Protein AF-A0A9Q1C8F4-F1 (afdb_monomer_lite)

pLDDT: mean 80.85, std 10.25, range [46.84, 92.88]

Secondary structure (DSSP, 8-state):
------------HHHHHHHHHHHHHHHS-SEEEEPTTSS-EEEE-HHHHHHHHHHHHHTTGGG--HHHHHHHHHHHHHHHHHHT-GGGS---

Radius of gyration: 26.55 Å; chains: 1; bounding box: 45×28×73 Å

Organism: Holothuria leucospilota (NCBI:txid206669)

Structure (mmCIF, N/CA/C/O backbone):
data_AF-A0A9Q1C8F4-F1
#
_entry.id   AF-A0A9Q1C8F4-F1
#
loop_
_atom_site.group_PDB
_atom_site.id
_atom_site.type_symbol
_atom_site.label_atom_id
_atom_site.label_alt_id
_atom_site.label_comp_id
_atom_site.label_asym_id
_atom_site.label_entity_id
_atom_site.label_seq_id
_atom_site.pdbx_PDB_ins_code
_atom_site.Cartn_x
_atom_site.Cartn_y
_atom_site.Cartn_z
_atom_site.occupancy
_atom_site.B_iso_or_equiv
_atom_site.auth_seq_id
_atom_site.auth_comp_id
_atom_site.auth_asym_id
_atom_site.auth_atom_id
_atom_site.pdbx_PDB_model_num
ATOM 1 N N . MET A 1 1 ? -20.890 -9.518 -45.121 1.00 46.97 1 MET A N 1
ATOM 2 C CA . MET A 1 1 ? -19.938 -10.612 -44.846 1.00 46.97 1 MET A CA 1
ATOM 3 C C . MET A 1 1 ? -18.605 -9.950 -44.546 1.00 46.97 1 MET A C 1
ATOM 5 O O . MET A 1 1 ? -18.081 -9.283 -45.423 1.00 46.97 1 MET A O 1
ATOM 9 N N . VAL A 1 2 ? -18.154 -9.972 -43.292 1.00 56.69 2 VAL A N 1
ATOM 10 C CA . VAL A 1 2 ? -16.853 -9.397 -42.916 1.00 56.69 2 VAL A CA 1
ATOM 11 C C . VAL A 1 2 ? -15.822 -10.488 -43.167 1.00 56.69 2 VAL A C 1
ATOM 13 O O . VAL A 1 2 ? -15.919 -11.563 -42.579 1.00 56.69 2 VAL A O 1
ATOM 16 N N . GLU A 1 3 ? -14.910 -10.251 -44.106 1.00 60.44 3 GLU A N 1
ATOM 17 C CA . GLU A 1 3 ? -13.808 -11.166 -44.397 1.00 60.44 3 GLU A CA 1
ATOM 18 C C . GLU A 1 3 ? -12.929 -11.367 -43.156 1.00 60.44 3 GLU A C 1
ATOM 20 O O . GLU A 1 3 ? -12.920 -10.553 -42.234 1.00 60.44 3 GLU A O 1
ATOM 25 N N . ASN A 1 4 ? -12.191 -12.472 -43.115 1.00 68.00 4 ASN A N 1
ATOM 26 C CA . ASN A 1 4 ? -11.265 -12.798 -42.036 1.00 68.00 4 ASN A CA 1
ATOM 27 C C . ASN A 1 4 ? -10.062 -11.830 -42.073 1.00 68.00 4 ASN A C 1
ATOM 29 O O . ASN A 1 4 ?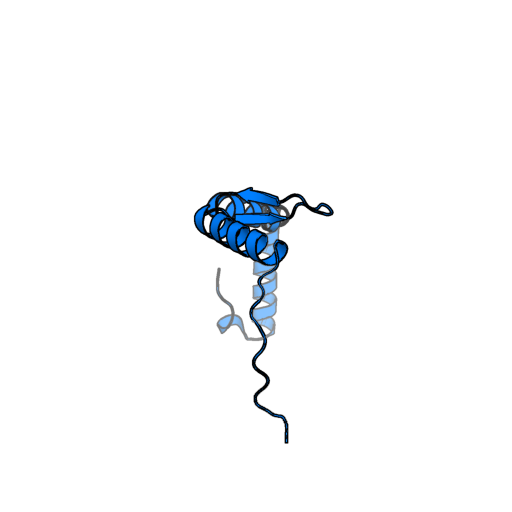 -9.017 -12.147 -42.641 1.00 68.00 4 ASN A O 1
ATOM 33 N N . ILE A 1 5 ? -10.228 -10.612 -41.542 1.00 70.38 5 ILE A N 1
ATOM 34 C CA . ILE A 1 5 ? -9.196 -9.567 -41.559 1.00 70.38 5 ILE A CA 1
ATOM 35 C C . ILE A 1 5 ? -8.055 -9.995 -40.627 1.00 70.38 5 ILE A C 1
ATOM 37 O O . ILE A 1 5 ? -8.138 -9.882 -39.403 1.00 70.38 5 ILE A O 1
ATOM 41 N N . LEU A 1 6 ? -6.959 -10.479 -41.212 1.00 72.81 6 LEU A N 1
ATOM 42 C CA . LEU A 1 6 ? -5.731 -10.783 -40.484 1.00 72.81 6 LEU A CA 1
ATOM 43 C C . LEU A 1 6 ? -4.937 -9.492 -40.262 1.00 72.81 6 LEU A C 1
ATOM 45 O O . LEU A 1 6 ? -4.292 -8.964 -41.168 1.00 72.81 6 LEU A O 1
ATOM 49 N N . PHE A 1 7 ? -4.960 -8.975 -39.034 1.00 75.88 7 PHE A N 1
ATOM 50 C CA . PHE A 1 7 ? -4.148 -7.818 -38.665 1.00 75.88 7 PHE A CA 1
ATOM 51 C C . PHE A 1 7 ? -2.663 -8.181 -38.651 1.00 75.88 7 PHE A C 1
ATOM 53 O O . PHE A 1 7 ? -2.222 -9.079 -37.925 1.00 75.88 7 PHE A O 1
ATOM 60 N N . ARG A 1 8 ? -1.857 -7.431 -39.410 1.00 76.00 8 ARG A N 1
ATOM 61 C CA . ARG A 1 8 ? -0.400 -7.546 -39.346 1.00 76.00 8 ARG A CA 1
ATOM 62 C C . ARG A 1 8 ? 0.072 -7.121 -37.956 1.00 76.00 8 ARG A C 1
ATOM 64 O O . ARG A 1 8 ? -0.073 -5.965 -37.562 1.00 76.00 8 ARG A O 1
ATOM 71 N N . LYS A 1 9 ? 0.688 -8.047 -37.219 1.00 71.44 9 LYS A N 1
ATOM 72 C CA . LYS A 1 9 ? 1.394 -7.732 -35.971 1.00 71.44 9 LYS A CA 1
ATOM 73 C C . LYS A 1 9 ? 2.688 -6.991 -36.308 1.00 71.44 9 LYS A C 1
ATOM 75 O O . LYS A 1 9 ? 3.733 -7.613 -36.466 1.00 71.44 9 LYS A O 1
ATOM 80 N N . SER A 1 10 ? 2.610 -5.670 -36.420 1.00 77.00 10 SER A N 1
ATOM 81 C CA . SER A 1 10 ? 3.776 -4.789 -36.520 1.00 77.00 10 SER A CA 1
ATOM 82 C C . SER A 1 10 ? 4.016 -4.137 -35.157 1.00 77.00 10 SER A C 1
ATOM 84 O O . SER A 1 10 ? 3.493 -3.046 -34.916 1.00 77.00 10 SER A O 1
ATOM 86 N N . PRO A 1 11 ? 4.734 -4.795 -34.224 1.00 75.88 11 PRO A N 1
ATOM 87 C CA . PRO A 1 11 ? 5.029 -4.179 -32.943 1.00 75.88 11 PRO A CA 1
ATOM 88 C C . PRO A 1 11 ? 5.886 -2.936 -33.168 1.00 75.88 11 PRO A C 1
ATOM 90 O O . PRO A 1 11 ? 6.960 -2.994 -33.765 1.00 75.88 11 PRO A O 1
ATOM 93 N N . CYS A 1 12 ? 5.396 -1.790 -32.708 1.00 85.38 12 CYS A N 1
ATOM 94 C CA . CYS A 1 12 ? 6.164 -0.558 -32.771 1.00 85.38 12 CYS A CA 1
ATOM 95 C C . CYS A 1 12 ? 7.206 -0.515 -31.645 1.00 85.38 12 CYS A C 1
ATOM 97 O O . CYS A 1 12 ? 7.131 -1.244 -30.649 1.00 85.38 12 CYS A O 1
ATOM 99 N N . THR A 1 13 ? 8.180 0.381 -31.783 1.00 90.88 13 THR A N 1
ATOM 100 C CA . THR A 1 13 ? 9.241 0.594 -30.787 1.00 90.88 13 THR A CA 1
ATOM 101 C C . THR A 1 13 ? 8.681 0.856 -29.386 1.00 90.88 13 THR A C 1
ATOM 103 O O . THR A 1 13 ? 9.238 0.372 -28.402 1.00 90.88 13 THR A O 1
ATOM 106 N N . PHE A 1 14 ? 7.542 1.548 -29.288 1.00 91.25 14 PHE A N 1
ATOM 107 C CA . PHE A 1 14 ? 6.826 1.761 -28.032 1.00 91.25 14 PHE A CA 1
ATOM 108 C C . PHE A 1 14 ? 6.336 0.448 -27.402 1.00 91.25 14 PHE A C 1
ATOM 110 O O . PHE A 1 14 ? 6.608 0.199 -26.232 1.00 91.25 14 PHE A O 1
ATOM 117 N N . GLN A 1 15 ? 5.684 -0.430 -28.170 1.00 89.62 15 GLN A N 1
ATOM 118 C CA . GLN A 1 15 ? 5.197 -1.720 -27.662 1.00 89.62 15 GLN A CA 1
ATOM 119 C C . GLN A 1 15 ? 6.345 -2.632 -27.203 1.00 89.62 15 GLN A C 1
ATOM 121 O O . GLN A 1 15 ? 6.203 -3.364 -26.222 1.00 89.62 15 GLN A O 1
ATOM 126 N N . HIS A 1 16 ? 7.499 -2.571 -27.875 1.00 90.88 16 HIS A N 1
ATOM 127 C CA . HIS A 1 16 ? 8.702 -3.283 -27.440 1.00 90.88 16 HIS A CA 1
ATOM 128 C C . HIS A 1 16 ? 9.254 -2.754 -26.116 1.00 90.88 16 HIS A C 1
ATOM 130 O O . HIS A 1 16 ? 9.562 -3.552 -25.229 1.00 90.88 16 HIS A O 1
ATOM 136 N N . LYS A 1 17 ? 9.341 -1.428 -25.961 1.00 92.88 17 LYS A N 1
ATOM 137 C CA . LYS A 1 17 ? 9.750 -0.804 -24.695 1.00 92.88 17 LYS A CA 1
ATOM 138 C C . LYS A 1 17 ? 8.795 -1.184 -23.568 1.00 92.88 17 LYS A C 1
ATOM 140 O O . LYS A 1 17 ? 9.246 -1.734 -22.573 1.00 92.88 17 LYS A O 1
ATOM 145 N N . LEU A 1 18 ? 7.488 -1.049 -23.794 1.00 90.62 18 LEU A N 1
ATOM 146 C CA . LEU A 1 18 ? 6.463 -1.398 -22.812 1.00 90.62 18 LEU A CA 1
ATOM 147 C C . LEU A 1 18 ? 6.573 -2.858 -22.351 1.00 90.62 18 LEU A C 1
ATOM 149 O O . LEU A 1 18 ? 6.530 -3.136 -21.157 1.00 90.62 18 LEU A O 1
ATOM 153 N N . ARG A 1 19 ? 6.780 -3.801 -23.278 1.00 90.00 19 ARG A N 1
ATOM 154 C CA . ARG A 1 19 ? 6.991 -5.217 -22.929 1.00 90.00 19 ARG A CA 1
ATOM 155 C C . ARG A 1 19 ? 8.242 -5.440 -22.084 1.00 90.00 19 ARG A C 1
ATOM 157 O O . ARG A 1 19 ? 8.212 -6.253 -21.161 1.00 90.00 19 ARG A O 1
ATOM 164 N N . ASN A 1 20 ? 9.335 -4.755 -22.401 1.00 90.69 20 ASN A N 1
ATOM 165 C CA . ASN A 1 20 ? 10.568 -4.857 -21.626 1.00 90.69 20 ASN A CA 1
ATOM 166 C C . ASN A 1 20 ? 10.404 -4.254 -20.230 1.00 90.69 20 ASN A C 1
ATOM 168 O O . ASN A 1 20 ? 10.875 -4.843 -19.259 1.00 90.69 20 ASN A O 1
ATOM 172 N N . ASP A 1 21 ? 9.701 -3.131 -20.122 1.00 87.62 21 ASP A N 1
ATOM 173 C CA . ASP A 1 21 ? 9.429 -2.474 -18.848 1.00 87.62 21 ASP A CA 1
ATOM 174 C C . ASP A 1 21 ? 8.525 -3.347 -17.972 1.00 87.62 21 ASP A C 1
ATOM 176 O O . ASP A 1 21 ? 8.857 -3.584 -16.815 1.00 87.62 21 ASP A O 1
ATOM 180 N N . MET A 1 22 ? 7.474 -3.957 -18.538 1.00 86.06 22 MET A N 1
ATOM 181 C CA . MET A 1 22 ? 6.642 -4.939 -17.828 1.00 86.06 22 MET A CA 1
ATOM 182 C C . MET A 1 22 ? 7.465 -6.106 -17.269 1.00 86.06 22 MET A C 1
ATOM 184 O O . MET A 1 22 ? 7.297 -6.478 -16.108 1.00 86.06 22 MET A O 1
ATOM 188 N N . ARG A 1 23 ? 8.377 -6.670 -18.075 1.00 88.19 23 ARG A N 1
ATOM 189 C CA . ARG A 1 23 ? 9.260 -7.762 -17.631 1.00 88.19 23 ARG A CA 1
ATOM 190 C C . ARG A 1 23 ? 10.145 -7.321 -16.470 1.00 88.19 23 ARG A C 1
ATOM 192 O O . ARG A 1 23 ? 10.191 -8.008 -15.451 1.00 88.19 23 ARG A O 1
ATOM 199 N N . LYS A 1 24 ? 10.793 -6.160 -16.589 1.00 85.56 24 LYS A N 1
ATOM 200 C CA . LYS A 1 24 ? 11.627 -5.598 -15.520 1.00 85.56 24 LYS A CA 1
ATOM 201 C C . LYS A 1 24 ? 10.811 -5.392 -14.247 1.00 85.56 24 LYS A C 1
ATOM 203 O O . LYS A 1 24 ? 11.199 -5.916 -13.210 1.00 85.56 24 LYS A O 1
ATOM 208 N N . THR A 1 25 ? 9.649 -4.748 -14.332 1.00 82.25 25 THR A N 1
ATOM 209 C CA . THR A 1 25 ? 8.764 -4.525 -13.181 1.00 82.25 25 THR A CA 1
ATOM 210 C C . THR A 1 25 ? 8.366 -5.827 -12.492 1.00 82.25 25 THR A C 1
ATOM 212 O O . THR A 1 25 ? 8.475 -5.917 -11.273 1.00 82.25 25 THR A O 1
ATOM 215 N N . SER A 1 26 ? 7.995 -6.864 -13.252 1.00 78.31 26 SER A N 1
ATOM 216 C CA . SER A 1 26 ? 7.636 -8.165 -12.670 1.00 78.31 26 SER A CA 1
ATOM 217 C C . SER A 1 26 ? 8.801 -8.863 -11.953 1.00 78.31 26 SER A C 1
ATOM 219 O O . SER A 1 26 ? 8.580 -9.572 -10.978 1.00 78.31 26 SER A O 1
ATOM 221 N N . SER A 1 27 ? 10.042 -8.632 -12.394 1.00 81.94 27 SER A N 1
ATOM 222 C CA . SER A 1 27 ? 11.241 -9.266 -11.823 1.00 81.94 27 SER A CA 1
ATOM 223 C C . SER A 1 27 ? 11.786 -8.593 -10.560 1.00 81.94 27 SER A C 1
ATOM 225 O O . SER A 1 27 ? 12.549 -9.209 -9.826 1.00 81.94 27 SER A O 1
ATOM 227 N N . ILE A 1 28 ? 11.419 -7.335 -10.295 1.00 80.94 28 ILE A N 1
ATOM 228 C CA . ILE A 1 28 ? 12.013 -6.543 -9.207 1.00 80.94 28 ILE A CA 1
ATOM 229 C C . ILE A 1 28 ? 11.534 -7.016 -7.820 1.00 80.94 28 ILE A C 1
ATOM 231 O O . ILE A 1 28 ? 12.222 -6.770 -6.830 1.00 80.94 28 ILE A O 1
ATOM 235 N N . GLY A 1 29 ? 10.371 -7.675 -7.722 1.00 81.62 29 GLY A N 1
ATOM 236 C CA . GLY A 1 29 ? 9.819 -8.146 -6.441 1.00 81.62 29 GLY A CA 1
ATOM 237 C C . GLY A 1 29 ? 9.466 -7.018 -5.458 1.00 81.62 29 GLY A C 1
ATOM 238 O O . GLY A 1 29 ? 9.316 -7.257 -4.263 1.00 81.62 29 GLY A O 1
ATOM 239 N N . LYS A 1 30 ? 9.360 -5.779 -5.952 1.00 86.50 30 LYS A N 1
ATOM 240 C CA . LYS A 1 30 ? 9.018 -4.579 -5.178 1.00 86.50 30 LYS A CA 1
ATOM 241 C C . LYS A 1 30 ? 7.697 -4.005 -5.665 1.00 86.50 30 LYS A C 1
ATOM 243 O O . LYS A 1 30 ? 7.340 -4.139 -6.834 1.00 86.50 30 LYS A O 1
ATOM 248 N N . VAL A 1 31 ? 7.007 -3.319 -4.768 1.00 86.31 31 VAL A N 1
ATOM 249 C CA . VAL A 1 31 ? 5.817 -2.534 -5.077 1.00 86.31 31 VAL A CA 1
ATOM 250 C C . VAL A 1 31 ? 6.260 -1.196 -5.661 1.00 86.31 31 VAL A C 1
ATOM 252 O O . VAL A 1 31 ? 7.110 -0.517 -5.083 1.00 86.31 31 VAL A O 1
ATOM 255 N N . LEU A 1 32 ? 5.693 -0.825 -6.810 1.00 87.69 32 LEU A N 1
ATOM 256 C CA . LEU A 1 32 ? 5.875 0.497 -7.402 1.00 87.69 32 LEU A CA 1
ATOM 257 C C . LEU A 1 32 ? 4.736 1.413 -6.953 1.00 87.69 32 LEU A C 1
ATOM 259 O O . LEU A 1 32 ? 3.572 1.136 -7.231 1.00 87.69 32 LEU A O 1
ATOM 263 N N . ILE A 1 33 ? 5.079 2.496 -6.265 1.00 86.62 33 ILE A N 1
ATOM 264 C CA . ILE A 1 33 ? 4.134 3.444 -5.680 1.00 86.62 33 ILE A CA 1
ATOM 265 C C . ILE A 1 33 ? 4.240 4.753 -6.465 1.00 86.62 33 ILE A C 1
ATOM 267 O O . ILE A 1 33 ? 5.334 5.325 -6.522 1.00 86.62 33 ILE A O 1
ATOM 271 N N . PRO A 1 34 ? 3.152 5.241 -7.082 1.00 87.88 34 PRO A N 1
ATOM 272 C CA . PRO A 1 34 ? 3.167 6.543 -7.726 1.00 87.88 34 PRO A CA 1
ATOM 273 C C . PRO A 1 34 ? 3.314 7.647 -6.683 1.00 87.88 34 PRO A C 1
ATOM 275 O O . PRO A 1 34 ? 2.653 7.635 -5.648 1.00 87.88 34 PRO A O 1
ATOM 278 N N . ALA A 1 35 ? 4.198 8.597 -6.965 1.00 85.50 35 ALA A N 1
ATOM 279 C CA . ALA A 1 35 ? 4.308 9.817 -6.190 1.00 85.50 35 ALA A CA 1
ATOM 280 C C . ALA A 1 35 ? 3.125 10.743 -6.499 1.00 85.50 35 ALA A C 1
ATOM 282 O O . ALA A 1 35 ? 2.716 10.876 -7.657 1.00 85.50 35 ALA A O 1
ATOM 283 N N . ASP A 1 36 ? 2.616 11.426 -5.476 1.00 82.75 36 ASP A N 1
ATOM 284 C CA . ASP A 1 36 ? 1.505 12.355 -5.650 1.00 82.75 36 ASP A CA 1
ATOM 285 C C . ASP A 1 36 ? 1.864 13.446 -6.668 1.00 82.75 36 ASP A C 1
ATOM 287 O O . ASP A 1 36 ? 2.938 14.050 -6.620 1.00 82.75 36 ASP A O 1
ATOM 291 N N . ASN A 1 37 ? 0.950 13.685 -7.610 1.00 79.88 37 ASN A N 1
ATOM 292 C CA . ASN A 1 37 ? 1.023 14.749 -8.618 1.00 79.88 37 ASN A CA 1
ATOM 293 C C . ASN A 1 37 ? 2.286 14.766 -9.502 1.00 79.88 37 ASN A C 1
ATOM 295 O O . ASN A 1 37 ? 2.585 15.783 -10.128 1.00 79.88 37 ASN A O 1
ATOM 299 N N . THR A 1 38 ? 3.020 13.655 -9.615 1.00 84.75 38 THR A N 1
ATOM 300 C CA . THR A 1 38 ? 4.182 13.557 -10.511 1.00 84.75 38 THR A CA 1
ATOM 301 C C . THR A 1 38 ? 4.193 12.236 -11.282 1.00 84.75 38 THR A C 1
ATOM 303 O O . THR A 1 38 ? 3.387 11.341 -11.051 1.00 84.75 38 THR A O 1
ATOM 306 N N . ARG A 1 39 ? 5.112 12.109 -12.246 1.00 84.75 39 ARG A N 1
ATOM 307 C CA . ARG A 1 39 ? 5.334 10.862 -13.005 1.00 84.75 39 ARG A CA 1
ATOM 308 C C . ARG A 1 39 ? 6.369 9.938 -12.346 1.00 84.75 39 ARG A C 1
ATOM 310 O O . ARG A 1 39 ? 6.828 8.993 -12.982 1.00 84.75 39 ARG A O 1
ATOM 317 N N . ILE A 1 40 ? 6.791 10.243 -11.118 1.00 86.56 40 ILE A N 1
ATOM 318 C CA . ILE A 1 40 ? 7.830 9.500 -10.400 1.00 86.56 40 ILE A CA 1
ATOM 319 C C . ILE A 1 40 ? 7.203 8.263 -9.747 1.00 86.56 40 ILE A C 1
ATOM 321 O O . ILE A 1 40 ? 6.113 8.333 -9.182 1.00 86.56 40 ILE A O 1
ATOM 325 N N . LEU A 1 41 ? 7.905 7.131 -9.822 1.00 86.75 41 LEU A N 1
ATOM 326 C CA . LEU A 1 41 ? 7.532 5.883 -9.159 1.00 86.75 41 LEU A CA 1
ATOM 327 C C . LEU A 1 41 ? 8.592 5.534 -8.111 1.00 86.75 41 LEU A C 1
ATOM 329 O O . LEU A 1 41 ? 9.777 5.441 -8.436 1.00 86.75 41 LEU A O 1
ATOM 333 N N . TYR A 1 42 ? 8.166 5.298 -6.874 1.00 87.44 42 TYR A N 1
ATOM 334 C CA . TYR A 1 42 ? 9.018 4.762 -5.817 1.00 87.44 42 TYR A CA 1
ATOM 335 C C . TYR A 1 42 ? 8.939 3.241 -5.795 1.00 87.44 42 TYR A C 1
ATOM 337 O O . TYR A 1 42 ? 7.862 2.680 -5.959 1.00 87.44 42 TYR A O 1
ATOM 345 N N . ALA A 1 43 ? 10.063 2.569 -5.557 1.00 88.12 43 ALA A N 1
ATOM 346 C CA . ALA A 1 43 ? 10.095 1.123 -5.368 1.00 88.12 43 ALA A CA 1
ATOM 347 C C . ALA A 1 43 ? 10.277 0.796 -3.882 1.00 88.12 43 ALA A C 1
ATOM 349 O O . ALA A 1 43 ? 11.304 1.145 -3.301 1.00 88.12 43 ALA A O 1
ATOM 350 N N . ALA A 1 44 ? 9.315 0.094 -3.287 1.00 87.94 44 ALA A N 1
ATOM 351 C CA . ALA A 1 44 ? 9.345 -0.327 -1.886 1.00 87.94 44 ALA A CA 1
ATOM 352 C C . ALA A 1 44 ? 9.183 -1.845 -1.764 1.00 87.94 44 ALA A C 1
ATOM 354 O O . ALA A 1 44 ? 8.560 -2.481 -2.617 1.00 87.94 44 ALA A O 1
ATOM 355 N N . SER A 1 45 ? 9.731 -2.447 -0.708 1.00 90.12 45 SER A N 1
ATOM 356 C CA . SER A 1 45 ? 9.391 -3.838 -0.405 1.00 90.12 45 SER A CA 1
ATOM 357 C C . SER A 1 45 ? 7.890 -3.944 -0.068 1.00 90.12 45 SER A C 1
ATOM 359 O O . SER A 1 45 ? 7.302 -2.965 0.409 1.00 90.12 45 SER A O 1
ATOM 361 N N . PRO A 1 46 ? 7.243 -5.099 -0.307 1.00 87.75 46 PRO A N 1
ATOM 362 C CA . PRO A 1 46 ? 5.848 -5.301 0.084 1.00 87.75 46 PRO A CA 1
ATOM 363 C C . PRO A 1 46 ? 5.603 -5.035 1.576 1.00 87.75 46 PRO A C 1
ATOM 365 O O . PRO A 1 46 ? 4.601 -4.414 1.930 1.00 87.75 46 PRO A O 1
ATOM 368 N N . ASP A 1 47 ? 6.546 -5.431 2.433 1.00 89.31 47 ASP A N 1
ATOM 369 C CA . ASP A 1 47 ? 6.454 -5.250 3.883 1.00 89.31 47 ASP A CA 1
ATOM 370 C C . ASP A 1 47 ? 6.533 -3.777 4.291 1.00 89.31 47 ASP A C 1
ATOM 372 O O . ASP A 1 47 ? 5.746 -3.313 5.119 1.00 89.31 47 ASP A O 1
ATOM 376 N N . ASP A 1 48 ? 7.452 -3.016 3.691 1.00 88.38 48 ASP A N 1
ATOM 377 C CA . ASP A 1 48 ? 7.589 -1.586 3.975 1.00 88.38 48 ASP A CA 1
ATOM 378 C C . ASP A 1 48 ? 6.369 -0.810 3.482 1.00 88.38 48 ASP A C 1
ATOM 380 O O . ASP A 1 48 ? 5.885 0.093 4.166 1.00 88.38 48 ASP A O 1
ATOM 384 N N . TYR A 1 49 ? 5.817 -1.197 2.329 1.00 88.94 49 TYR A N 1
ATOM 385 C CA . TYR A 1 49 ? 4.582 -0.607 1.827 1.00 88.94 49 TYR A CA 1
ATOM 386 C C . TYR A 1 49 ? 3.387 -0.914 2.738 1.00 88.94 49 TYR A C 1
ATOM 388 O O . TYR A 1 49 ? 2.619 -0.012 3.074 1.00 88.94 49 TYR A O 1
ATOM 396 N N . ALA A 1 50 ? 3.253 -2.160 3.200 1.00 87.56 50 ALA A N 1
ATOM 397 C CA . ALA A 1 50 ? 2.197 -2.556 4.128 1.00 87.56 50 ALA A CA 1
ATOM 398 C C . ALA A 1 50 ? 2.293 -1.800 5.463 1.00 87.56 50 ALA A C 1
ATOM 400 O O . ALA A 1 50 ? 1.274 -1.338 5.987 1.00 87.56 50 ALA A O 1
ATOM 401 N N . LYS A 1 51 ? 3.510 -1.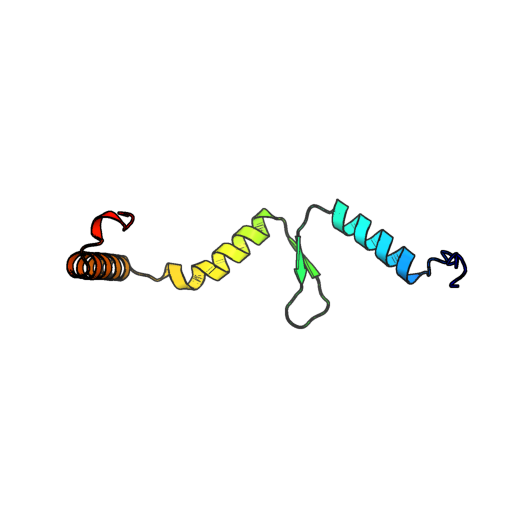611 5.991 1.00 89.38 51 LYS A N 1
ATOM 402 C CA . LYS A 1 51 ?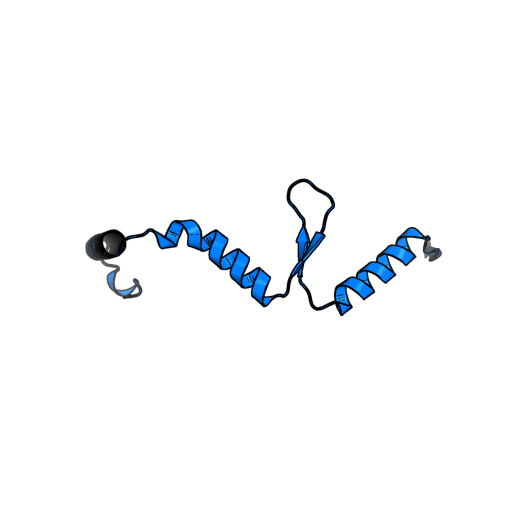 3.750 -0.769 7.173 1.00 89.38 51 LYS A CA 1
ATOM 403 C C . LYS A 1 51 ? 3.341 0.677 6.921 1.00 89.38 51 LYS A C 1
ATOM 405 O O . LYS A 1 51 ? 2.594 1.229 7.720 1.00 89.38 51 LYS A O 1
ATOM 410 N N . LEU A 1 52 ? 3.752 1.262 5.795 1.00 87.69 52 LEU A N 1
ATOM 411 C CA . LEU A 1 52 ? 3.420 2.643 5.442 1.00 87.69 52 LEU A CA 1
ATOM 412 C C . LEU A 1 52 ? 1.906 2.855 5.326 1.00 87.69 52 LEU A C 1
ATOM 414 O O . LEU A 1 52 ? 1.388 3.854 5.828 1.00 87.69 52 LEU A O 1
ATOM 418 N N . LEU A 1 53 ? 1.180 1.915 4.716 1.00 87.38 53 LEU A N 1
ATOM 419 C CA . LEU A 1 53 ? -0.282 1.946 4.679 1.00 87.38 53 LEU A CA 1
ATOM 420 C C . LEU A 1 53 ? -0.868 1.878 6.089 1.00 87.38 53 LEU A C 1
ATOM 422 O O . LEU A 1 53 ? -1.667 2.735 6.467 1.00 87.38 53 LEU A O 1
ATOM 426 N N . LYS A 1 54 ? -0.437 0.897 6.888 1.00 86.44 54 LYS A N 1
ATOM 427 C CA . LYS A 1 54 ? -0.911 0.719 8.263 1.00 86.44 54 LYS A CA 1
ATOM 428 C C . LYS A 1 54 ? -0.675 1.971 9.101 1.00 86.44 54 LYS A C 1
ATOM 430 O O . LYS A 1 54 ? -1.592 2.410 9.787 1.00 86.44 54 LYS A O 1
ATOM 435 N N . ASP A 1 55 ? 0.504 2.572 9.035 1.00 86.69 55 ASP A N 1
ATOM 436 C CA . ASP A 1 55 ? 0.825 3.784 9.786 1.00 86.69 55 ASP A CA 1
ATOM 437 C C . ASP A 1 55 ? -0.014 4.978 9.328 1.00 86.69 55 ASP A C 1
ATOM 439 O O . ASP A 1 55 ? -0.519 5.718 10.170 1.00 86.69 55 ASP A O 1
ATOM 443 N N . ASN A 1 56 ? -0.245 5.140 8.022 1.00 84.88 56 ASN A N 1
ATOM 444 C CA . ASN A 1 56 ? -1.104 6.210 7.513 1.00 84.88 56 ASN A CA 1
ATOM 445 C C . ASN A 1 56 ? -2.562 6.056 7.968 1.00 84.88 56 ASN A C 1
ATOM 447 O O . ASN A 1 56 ? -3.156 7.028 8.438 1.00 84.88 56 ASN A O 1
ATOM 451 N N . PHE A 1 57 ? -3.125 4.846 7.895 1.00 79.81 57 PHE A N 1
ATOM 452 C CA . PHE A 1 57 ? -4.487 4.581 8.368 1.00 79.81 57 PHE A CA 1
ATOM 453 C C . PHE A 1 57 ? -4.600 4.722 9.889 1.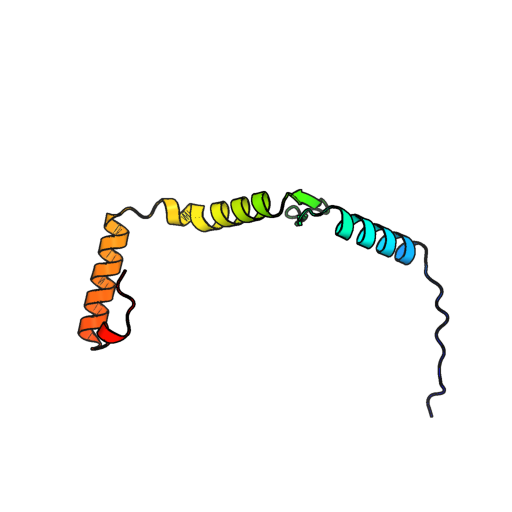00 79.81 57 PHE A C 1
ATOM 455 O O . PHE A 1 57 ? -5.527 5.353 10.395 1.00 79.81 57 PHE A O 1
ATOM 462 N N . THR A 1 58 ? -3.637 4.177 10.635 1.00 79.25 58 THR A N 1
ATOM 463 C CA . THR A 1 58 ? -3.662 4.157 12.105 1.00 79.25 58 THR A CA 1
ATOM 464 C C . THR A 1 58 ? -3.198 5.455 12.752 1.00 79.25 58 THR A C 1
ATOM 466 O O . THR A 1 58 ? -3.403 5.626 13.954 1.00 79.25 58 THR A O 1
ATOM 469 N N . ARG A 1 59 ? -2.663 6.419 11.987 1.00 74.50 59 ARG A N 1
ATOM 470 C CA . ARG A 1 59 ? -2.207 7.718 12.512 1.00 74.50 59 ARG A CA 1
ATOM 471 C C . ARG A 1 59 ? -3.283 8.436 13.321 1.00 74.50 59 ARG A C 1
ATOM 473 O O . ARG A 1 59 ? -2.967 9.069 14.321 1.00 74.50 59 ARG A O 1
ATOM 480 N N . LYS A 1 60 ? -4.547 8.327 12.896 1.00 66.75 60 LYS A N 1
ATOM 481 C CA . LYS A 1 60 ? -5.693 8.947 13.581 1.00 66.75 60 LYS A CA 1
ATOM 482 C C . LYS A 1 60 ? -6.235 8.101 14.740 1.00 66.75 60 LYS A C 1
ATOM 484 O O . LYS A 1 60 ? -6.739 8.664 15.702 1.00 66.75 60 LYS A O 1
ATOM 489 N N . TYR A 1 61 ? -6.093 6.776 14.677 1.00 58.97 61 TYR A N 1
ATOM 490 C CA . TYR A 1 61 ? -6.577 5.849 15.710 1.00 58.97 61 TYR A CA 1
ATOM 491 C C . TYR A 1 61 ? -5.596 5.666 16.876 1.00 58.97 61 TYR A C 1
ATOM 493 O O . TYR A 1 61 ? -6.027 5.344 17.978 1.00 58.97 61 TYR A O 1
ATOM 501 N N . LYS A 1 62 ? -4.296 5.939 16.680 1.00 59.84 62 LYS A N 1
ATOM 502 C CA . LYS A 1 62 ? -3.267 5.904 17.742 1.00 59.84 62 LYS A CA 1
ATOM 503 C C . LYS A 1 62 ? -3.566 6.827 18.936 1.00 59.84 62 LYS A C 1
ATOM 505 O O . LYS A 1 62 ? -2.925 6.686 19.969 1.00 59.84 62 LYS A O 1
ATOM 510 N N . VAL A 1 63 ? -4.502 7.768 18.789 1.00 61.41 63 VAL A N 1
ATOM 511 C CA . VAL A 1 63 ? -4.813 8.817 19.775 1.00 61.41 63 VAL A CA 1
ATOM 512 C C . VAL A 1 63 ? -6.120 8.545 20.537 1.00 61.41 63 VAL A C 1
ATOM 514 O O . VAL A 1 63 ? -6.465 9.296 21.445 1.00 61.41 63 VAL A O 1
ATOM 517 N N . ALA A 1 64 ? -6.864 7.479 20.217 1.00 63.19 64 ALA A N 1
ATOM 518 C CA . ALA A 1 64 ? -8.058 7.136 20.986 1.00 63.19 64 ALA A CA 1
ATOM 519 C C . ALA A 1 64 ? -7.641 6.644 22.383 1.00 63.19 64 ALA A C 1
ATOM 521 O O . ALA A 1 64 ? -7.186 5.515 22.550 1.00 63.19 64 ALA A O 1
ATOM 522 N N . GLY A 1 65 ? -7.752 7.519 23.386 1.00 72.75 65 GLY A N 1
ATOM 523 C CA . GLY A 1 65 ? -7.479 7.166 24.776 1.00 72.75 65 GLY A CA 1
ATOM 524 C C . GLY A 1 65 ? -8.384 6.023 25.240 1.00 72.75 65 GLY A C 1
ATOM 525 O O . GLY A 1 65 ? -9.519 5.893 24.781 1.00 72.75 65 GLY A O 1
ATOM 526 N N . THR A 1 66 ? -7.908 5.217 26.187 1.00 73.94 66 THR A N 1
ATOM 527 C CA . THR A 1 66 ? -8.659 4.086 26.769 1.00 73.94 66 THR A CA 1
ATOM 528 C C . THR A 1 66 ? -10.041 4.494 27.288 1.00 73.94 66 THR A C 1
ATOM 530 O O . THR A 1 66 ? -10.991 3.725 27.184 1.00 73.94 66 THR A O 1
ATOM 533 N N . SER A 1 67 ? -10.176 5.735 27.761 1.00 76.44 67 SER A N 1
ATOM 534 C CA . SER A 1 67 ? -11.450 6.343 28.163 1.00 76.44 67 SER A CA 1
ATOM 535 C C . SER A 1 67 ? -12.463 6.454 27.011 1.00 76.44 67 SER A C 1
ATOM 537 O O . SER A 1 67 ? -13.642 6.165 27.196 1.00 76.44 67 SER A O 1
ATOM 539 N N . LEU A 1 68 ? -12.014 6.801 25.799 1.00 78.25 68 LEU A N 1
ATOM 540 C CA . LEU A 1 68 ? -12.881 6.926 24.624 1.00 78.25 68 LEU A CA 1
ATOM 541 C C . LEU A 1 68 ? -13.349 5.551 24.130 1.00 78.25 68 LEU A C 1
ATOM 543 O O . LEU A 1 68 ? -14.514 5.388 23.787 1.00 78.25 68 LEU A O 1
ATOM 547 N N . VAL A 1 69 ? -12.467 4.548 24.165 1.00 80.06 69 VAL A N 1
ATOM 548 C CA . VAL A 1 69 ? -12.820 3.152 23.851 1.00 80.06 69 VAL A CA 1
ATOM 549 C C . VAL A 1 69 ? -13.834 2.609 24.859 1.00 80.06 69 VAL A C 1
ATOM 551 O O . VAL A 1 69 ? -14.849 2.043 24.464 1.00 80.06 69 VAL A O 1
ATOM 554 N N . ALA A 1 70 ? -13.610 2.835 26.157 1.00 80.81 70 ALA A N 1
ATOM 555 C CA . ALA A 1 70 ? -14.549 2.432 27.201 1.00 80.81 70 ALA A CA 1
ATOM 556 C C . ALA A 1 70 ? -15.911 3.135 27.059 1.00 80.81 70 ALA A C 1
ATOM 558 O O . ALA A 1 70 ? -16.948 2.502 27.247 1.00 80.81 70 ALA A O 1
ATOM 559 N N . GLY A 1 71 ? -15.913 4.420 26.686 1.00 84.62 71 GLY A N 1
ATOM 560 C CA . GLY A 1 71 ? -17.130 5.176 26.388 1.00 84.62 71 GLY A CA 1
ATOM 561 C C . GLY A 1 71 ? -17.915 4.586 25.216 1.00 84.62 71 GLY A C 1
ATOM 562 O O . GLY A 1 71 ? -19.106 4.326 25.362 1.00 84.62 71 GLY A O 1
ATOM 563 N N . ILE A 1 72 ? -17.239 4.298 24.098 1.00 83.50 72 ILE A N 1
ATOM 564 C CA . ILE A 1 72 ? -17.854 3.683 22.911 1.00 83.50 72 ILE A CA 1
ATOM 565 C C . ILE A 1 72 ? -18.423 2.300 23.244 1.00 83.50 72 ILE A C 1
ATOM 567 O O . ILE A 1 72 ? -19.568 2.019 22.903 1.00 83.50 72 ILE A O 1
ATOM 571 N N . ASN A 1 73 ? -17.670 1.454 23.952 1.00 83.81 73 ASN A N 1
ATOM 572 C CA . ASN A 1 73 ? -18.133 0.112 24.316 1.00 83.81 73 ASN A CA 1
ATOM 573 C C . ASN A 1 73 ? -19.351 0.164 25.249 1.00 83.81 73 ASN A C 1
ATOM 575 O O . ASN A 1 73 ? -20.287 -0.627 25.104 1.00 83.81 73 ASN A O 1
ATOM 579 N N . LYS A 1 74 ? -19.369 1.112 26.195 1.00 86.12 74 LYS A N 1
ATOM 580 C CA . LYS A 1 74 ? -20.517 1.324 27.080 1.00 86.12 74 LYS A CA 1
ATOM 581 C C . LYS A 1 74 ? -21.747 1.767 26.291 1.00 86.12 74 LYS A C 1
ATOM 583 O O . LYS A 1 74 ? -22.809 1.181 26.453 1.00 86.12 74 LYS A O 1
ATOM 588 N N . GLU A 1 75 ? -21.591 2.738 25.396 1.00 86.81 75 GLU A N 1
ATOM 589 C CA . GLU A 1 75 ? -22.686 3.222 24.554 1.00 86.81 75 GLU A CA 1
ATOM 590 C C . GLU A 1 75 ? -23.216 2.126 23.617 1.00 86.81 75 GLU A C 1
ATOM 592 O O . GLU A 1 75 ? -24.426 1.947 23.496 1.00 86.81 75 GLU A O 1
ATOM 597 N N . GLN A 1 76 ? -22.329 1.327 23.018 1.00 86.31 76 GLN A N 1
ATOM 598 C CA . GLN A 1 76 ? -22.719 0.164 22.221 1.00 86.31 76 GLN A CA 1
ATOM 599 C C . GLN A 1 76 ? -23.524 -0.845 23.044 1.00 86.31 76 GLN A C 1
ATOM 601 O O . GLN A 1 76 ? -24.555 -1.318 22.571 1.00 86.31 76 GLN A O 1
ATOM 606 N N . THR A 1 77 ? -23.103 -1.132 24.279 1.00 84.69 77 THR A N 1
ATOM 607 C CA . THR A 1 77 ? -23.818 -2.044 25.188 1.00 84.69 77 THR A CA 1
ATOM 608 C C . THR A 1 77 ? -25.186 -1.481 25.584 1.00 84.69 77 THR A C 1
ATOM 610 O O . THR A 1 77 ? -26.179 -2.211 25.599 1.00 84.69 77 THR A O 1
ATOM 613 N N . ASP A 1 78 ? -25.277 -0.176 25.838 1.00 89.19 78 ASP A N 1
ATOM 614 C CA . ASP A 1 78 ? -26.534 0.500 26.170 1.00 89.19 78 ASP A CA 1
ATOM 615 C C . ASP A 1 78 ? -27.514 0.474 24.984 1.00 89.19 78 ASP A C 1
ATOM 617 O O . ASP A 1 78 ? -28.701 0.191 25.157 1.00 89.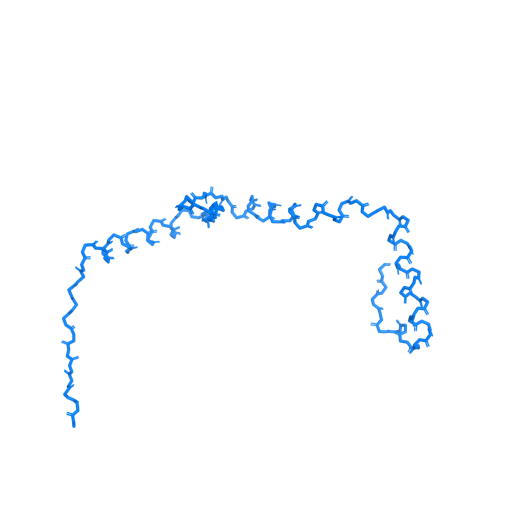19 78 ASP A O 1
ATOM 621 N N . ILE A 1 79 ? -27.033 0.719 23.761 1.00 87.44 79 ILE A N 1
ATOM 622 C CA . ILE A 1 79 ? -27.839 0.631 22.533 1.00 87.44 79 ILE A CA 1
ATOM 623 C C . ILE A 1 79 ? -28.301 -0.811 22.296 1.00 87.44 79 ILE A C 1
ATOM 625 O O . ILE A 1 79 ? -29.468 -1.041 21.987 1.00 87.44 79 ILE A O 1
ATOM 629 N N . ALA A 1 80 ? -27.412 -1.784 22.485 1.00 86.94 80 ALA A N 1
ATOM 630 C CA . ALA A 1 80 ? -27.717 -3.201 22.332 1.00 86.94 80 ALA A CA 1
ATOM 631 C C . ALA A 1 80 ? -28.790 -3.680 23.308 1.00 86.94 80 ALA A C 1
ATOM 633 O O . ALA A 1 80 ? -29.693 -4.410 22.910 1.00 86.94 80 ALA A O 1
ATOM 634 N N . SER A 1 81 ? -28.698 -3.227 24.564 1.00 85.62 81 SER A N 1
ATOM 635 C CA . SER A 1 81 ? -29.702 -3.475 25.605 1.00 85.62 81 SER A CA 1
ATOM 636 C C . SER A 1 81 ? -31.063 -2.924 25.193 1.00 85.62 81 SER A C 1
ATOM 638 O O . SER A 1 81 ? -32.074 -3.603 25.313 1.00 85.62 81 SER A O 1
ATOM 640 N N . LYS A 1 82 ? -31.095 -1.687 24.681 1.00 91.75 82 LYS A N 1
ATOM 641 C CA . LYS A 1 82 ? -32.341 -1.027 24.262 1.00 91.75 82 LYS A CA 1
ATOM 642 C C . LYS A 1 82 ? -33.002 -1.696 23.062 1.00 91.75 82 LYS A C 1
ATOM 644 O O . LYS A 1 82 ? -34.216 -1.608 22.920 1.00 91.75 82 LYS A O 1
ATOM 649 N N . LEU A 1 83 ? -32.204 -2.293 22.183 1.00 89.69 83 LEU A N 1
ATOM 650 C CA . LEU A 1 83 ? -32.670 -2.931 20.955 1.00 89.69 83 LEU A CA 1
ATOM 651 C C . LEU A 1 83 ? -32.880 -4.444 21.099 1.00 89.69 83 LEU A C 1
ATOM 653 O O . LEU A 1 83 ? -33.322 -5.056 20.133 1.00 89.69 83 LEU A O 1
ATOM 657 N N . ASP A 1 84 ? -32.569 -5.028 22.261 1.00 86.06 84 ASP A N 1
ATOM 658 C CA . ASP A 1 84 ? -32.645 -6.473 22.526 1.00 86.06 84 ASP A CA 1
ATOM 659 C C . ASP A 1 84 ? -31.856 -7.316 21.502 1.00 86.06 84 ASP A C 1
ATOM 661 O O . ASP A 1 84 ? -32.300 -8.339 20.990 1.00 86.06 84 ASP A O 1
ATOM 665 N N . ILE A 1 85 ? -30.666 -6.829 21.134 1.00 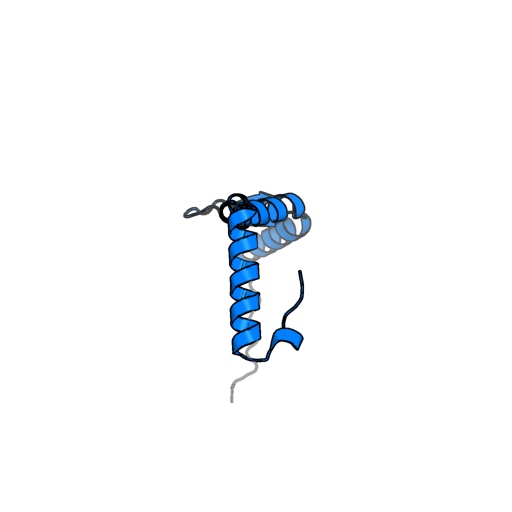87.75 85 ILE A N 1
ATOM 666 C CA . ILE A 1 85 ? -29.775 -7.469 20.146 1.00 87.75 85 ILE A CA 1
ATOM 667 C C . ILE A 1 85 ? -28.401 -7.800 20.726 1.00 87.75 85 ILE A C 1
ATOM 669 O O . ILE A 1 85 ? -27.442 -7.956 19.968 1.00 87.75 85 ILE A O 1
ATOM 673 N N . GLN A 1 86 ? -28.283 -7.874 22.052 1.00 82.25 86 GLN A N 1
ATOM 674 C CA . GLN A 1 86 ? -27.003 -8.123 22.722 1.00 82.25 86 GLN A CA 1
ATOM 675 C C . GLN A 1 86 ? -26.315 -9.390 22.200 1.00 82.25 86 GLN A C 1
ATOM 677 O O . GLN A 1 86 ? -25.121 -9.363 21.918 1.00 82.25 86 GLN A O 1
ATOM 682 N N . ASP A 1 87 ? -27.098 -10.434 21.928 1.00 79.69 87 ASP A N 1
ATOM 683 C CA . ASP A 1 87 ? -26.646 -11.735 21.421 1.00 79.69 87 ASP A CA 1
ATOM 684 C C . ASP A 1 87 ? -25.963 -11.670 20.040 1.00 79.69 87 ASP A C 1
ATOM 686 O O . ASP A 1 87 ? -25.306 -12.618 19.609 1.00 79.69 87 ASP A O 1
ATOM 690 N N . ARG A 1 88 ? -26.144 -10.564 19.305 1.00 74.69 88 ARG A N 1
ATOM 691 C CA . ARG A 1 88 ? -25.638 -10.363 17.936 1.00 74.69 88 ARG A CA 1
ATOM 692 C C . ARG A 1 88 ? -24.391 -9.485 17.879 1.00 74.69 88 ARG A C 1
ATOM 694 O O . ARG A 1 88 ? -23.875 -9.245 16.786 1.00 74.69 88 ARG A O 1
ATOM 701 N N . ILE A 1 89 ? -23.931 -8.972 19.017 1.00 73.69 89 ILE A N 1
ATOM 702 C CA . ILE A 1 89 ? -22.757 -8.105 19.092 1.00 73.69 89 ILE A CA 1
ATOM 703 C C . ILE A 1 89 ? -21.555 -8.937 19.530 1.00 73.69 89 ILE A C 1
ATOM 705 O O . ILE A 1 89 ? -21.631 -9.730 20.461 1.00 73.69 89 ILE A O 1
ATOM 709 N N . SER A 1 90 ? -20.425 -8.754 18.846 1.00 58.00 90 SER A N 1
ATOM 710 C CA . SER A 1 90 ? -19.168 -9.371 19.265 1.00 58.00 90 SER A CA 1
ATOM 711 C C . SER A 1 90 ? -18.705 -8.705 20.558 1.00 58.00 90 SER A C 1
ATOM 713 O O . SER A 1 90 ? -18.377 -7.519 20.550 1.00 58.00 90 SER A O 1
ATOM 715 N N . HIS A 1 91 ? -18.664 -9.458 21.656 1.00 56.50 91 HIS A N 1
ATOM 716 C CA . HIS A 1 91 ? -17.983 -9.020 22.870 1.00 56.50 91 HIS A CA 1
ATOM 717 C C . HIS A 1 91 ? -16.482 -8.886 22.567 1.00 56.50 91 HIS A C 1
ATOM 719 O O . HIS A 1 91 ? -15.875 -9.813 22.025 1.00 56.50 91 HIS A O 1
ATOM 725 N N . VAL A 1 92 ? -15.914 -7.715 22.863 1.00 46.84 92 VAL A N 1
ATOM 726 C CA . VAL A 1 92 ? -14.474 -7.419 22.789 1.00 46.84 92 VAL A CA 1
ATOM 727 C C . VAL A 1 92 ? -13.974 -7.129 24.190 1.00 46.84 92 VAL A C 1
ATOM 729 O O . VAL A 1 92 ? -14.650 -6.336 24.885 1.00 46.84 92 VAL A O 1
#

Foldseek 3Di:
DDPPDDDDPPQDPVNVVVVVVVVVVVPPQWDWDDDPPDPDTDTHHPVVVVVVVCCVVCVVVVPCDPVNVVVVVVVVVVVCVVVVNNVVDDDD

Sequence (92 aa):
MVENILFRKSPCTFQHKLRNDMRKTSSIGKVLIPADNTRILYAASPDDYAKLLKDNFTRKYKVAGTSLVAGINKEQTDIASKLDIQDRISHV